Protein AF-A0A0L6VM23-F1 (afdb_monomer_lite)

Structure (mmCIF, N/CA/C/O backbone):
data_AF-A0A0L6VM23-F1
#
_entry.id   AF-A0A0L6VM23-F1
#
loop_
_atom_site.group_PDB
_atom_site.id
_atom_site.type_symbol
_atom_site.label_atom_id
_atom_site.label_alt_id
_atom_site.label_comp_id
_atom_site.label_asym_id
_atom_site.label_entity_id
_atom_site.label_seq_id
_atom_site.pdbx_PDB_ins_code
_atom_site.Cartn_x
_atom_site.Cartn_y
_atom_site.Cartn_z
_atom_site.occupancy
_atom_site.B_iso_or_equiv
_atom_site.auth_seq_id
_atom_site.auth_comp_id
_atom_site.auth_asym_id
_atom_site.auth_atom_id
_atom_site.pdbx_PDB_model_num
ATOM 1 N N . MET A 1 1 ? 22.216 10.510 -4.681 1.00 33.25 1 MET A N 1
ATOM 2 C CA . MET A 1 1 ? 22.057 9.118 -5.154 1.00 33.25 1 MET A CA 1
ATOM 3 C C . MET A 1 1 ? 22.177 9.110 -6.671 1.00 33.25 1 MET A C 1
ATOM 5 O O . MET A 1 1 ? 21.527 9.925 -7.314 1.00 33.25 1 MET A O 1
ATOM 9 N N . LEU A 1 2 ? 23.075 8.283 -7.214 1.00 32.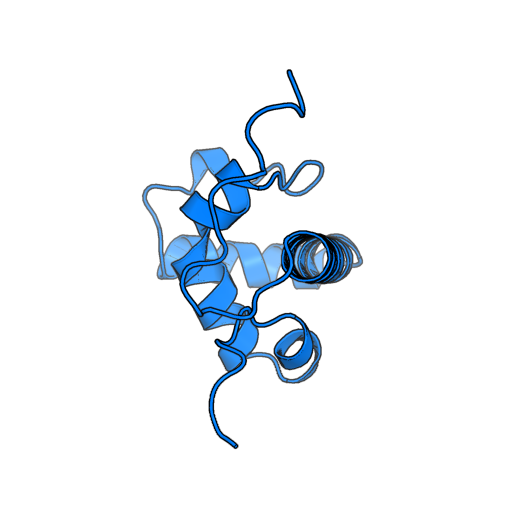41 2 LEU A N 1
ATOM 10 C CA . LEU A 1 2 ? 23.401 8.195 -8.642 1.00 32.41 2 LEU A CA 1
ATOM 11 C C . LEU A 1 2 ? 22.276 7.484 -9.412 1.00 32.41 2 LEU A C 1
ATOM 13 O O . LEU A 1 2 ? 21.956 6.335 -9.132 1.00 32.41 2 LEU A O 1
ATOM 17 N N . ILE A 1 3 ? 21.703 8.189 -10.388 1.00 37.56 3 ILE A N 1
ATOM 18 C CA . ILE A 1 3 ? 20.577 7.770 -11.249 1.00 37.56 3 ILE A CA 1
ATOM 19 C C . ILE A 1 3 ? 21.016 6.730 -12.309 1.00 37.56 3 ILE A C 1
ATOM 21 O O . ILE A 1 3 ? 20.189 6.140 -12.998 1.00 37.56 3 ILE A O 1
ATOM 25 N N . SER A 1 4 ? 22.318 6.459 -12.419 1.00 33.16 4 SER A N 1
ATOM 26 C CA . SER A 1 4 ? 22.943 5.718 -13.523 1.00 33.16 4 SER A CA 1
ATOM 27 C C . SER A 1 4 ? 22.644 4.214 -13.573 1.00 33.16 4 SER A C 1
ATOM 29 O O . SER A 1 4 ? 22.945 3.594 -14.585 1.00 33.16 4 SER A O 1
ATOM 31 N N . ASN A 1 5 ? 22.064 3.627 -12.520 1.00 39.94 5 ASN A N 1
ATOM 32 C CA . ASN A 1 5 ? 21.861 2.173 -12.418 1.00 39.94 5 ASN A CA 1
ATOM 33 C C . ASN A 1 5 ? 20.390 1.732 -12.506 1.00 39.94 5 ASN A C 1
ATOM 35 O O . ASN A 1 5 ? 20.101 0.553 -12.343 1.00 39.94 5 ASN A O 1
ATOM 39 N N . LEU A 1 6 ? 19.452 2.640 -12.803 1.00 45.47 6 LEU A N 1
ATOM 40 C CA . LEU A 1 6 ? 18.032 2.294 -13.003 1.00 45.47 6 LEU A CA 1
ATOM 41 C C . LEU A 1 6 ? 17.731 1.703 -14.394 1.00 45.47 6 LEU A C 1
ATOM 43 O O . LEU A 1 6 ? 16.574 1.504 -14.751 1.00 45.47 6 LEU A O 1
ATOM 47 N N . THR A 1 7 ? 18.768 1.416 -15.180 1.00 40.75 7 THR A N 1
ATOM 48 C CA . THR A 1 7 ? 18.696 0.689 -16.449 1.00 40.75 7 THR A CA 1
ATOM 49 C C . THR A 1 7 ? 19.140 -0.760 -16.255 1.00 40.75 7 THR A C 1
ATOM 51 O O . THR A 1 7 ? 20.046 -1.230 -16.941 1.00 40.75 7 THR A O 1
ATOM 54 N N . SER A 1 8 ? 18.545 -1.489 -15.312 1.00 43.12 8 SER A N 1
ATOM 55 C CA . SER A 1 8 ? 18.478 -2.941 -15.473 1.00 43.12 8 SER A CA 1
ATOM 56 C C . SER A 1 8 ? 17.373 -3.232 -16.484 1.00 43.12 8 SER A C 1
ATOM 58 O O . SER A 1 8 ? 16.293 -2.641 -16.424 1.00 43.12 8 SER A O 1
ATOM 60 N N . SER A 1 9 ? 17.699 -4.067 -17.469 1.00 46.78 9 SER A N 1
ATOM 61 C CA . SER A 1 9 ? 16.799 -4.504 -18.537 1.00 46.78 9 SER A CA 1
ATOM 62 C C . SER A 1 9 ? 15.399 -4.804 -17.980 1.00 46.78 9 SER A C 1
ATOM 64 O O . SER A 1 9 ? 15.315 -5.481 -16.959 1.00 46.78 9 SER A O 1
ATOM 66 N N . PRO A 1 10 ? 14.304 -4.319 -18.597 1.00 50.19 10 PRO A N 1
ATOM 67 C CA . PRO A 1 10 ? 12.963 -4.657 -18.140 1.00 50.19 10 PRO A CA 1
ATOM 68 C C . PRO A 1 10 ? 12.797 -6.176 -18.235 1.00 50.19 10 PR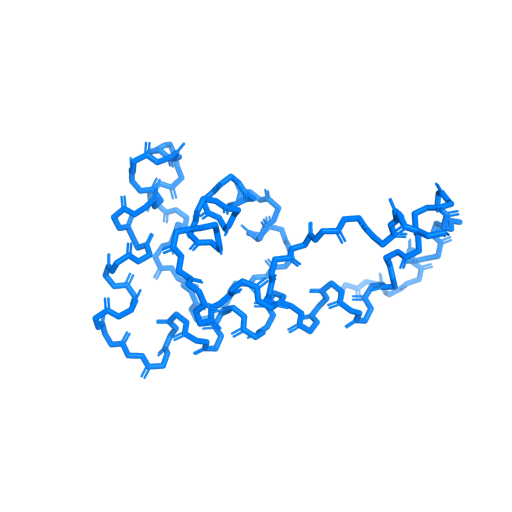O A C 1
ATOM 70 O O . PRO A 1 10 ? 12.946 -6.739 -19.320 1.00 50.19 10 PRO A O 1
ATOM 73 N N . ASP A 1 11 ? 12.491 -6.831 -17.116 1.00 48.38 11 ASP A N 1
ATOM 74 C CA . ASP A 1 11 ? 12.349 -8.290 -16.981 1.00 48.38 11 ASP A CA 1
ATOM 75 C C . ASP A 1 11 ? 11.111 -8.854 -17.714 1.00 48.38 11 ASP A C 1
ATOM 77 O O . ASP A 1 11 ? 10.428 -9.758 -17.243 1.00 48.38 11 ASP A O 1
ATOM 81 N N . GLY A 1 12 ? 10.714 -8.271 -18.849 1.00 46.88 12 GLY A N 1
ATOM 82 C CA . GLY A 1 12 ? 9.445 -8.570 -19.522 1.00 46.88 12 GLY A CA 1
ATOM 83 C C . GLY A 1 12 ? 8.201 -8.165 -18.714 1.00 46.88 12 GLY A C 1
ATOM 84 O O . GLY A 1 12 ? 7.088 -8.217 -19.235 1.00 46.88 12 GLY A O 1
ATOM 85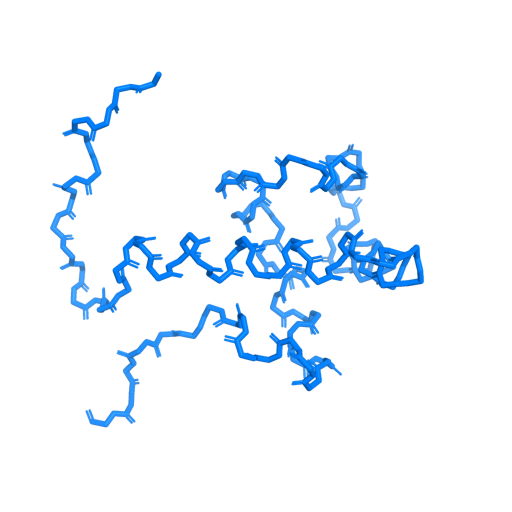 N N . LEU A 1 13 ? 8.388 -7.717 -17.471 1.00 52.50 13 LEU A N 1
ATOM 86 C CA . LEU A 1 13 ? 7.432 -7.013 -16.634 1.00 52.50 13 LEU A CA 1
ATOM 87 C C . LEU A 1 13 ? 7.415 -5.557 -17.092 1.00 52.50 13 LEU A C 1
ATOM 89 O O . LEU A 1 13 ? 8.301 -4.769 -16.775 1.00 52.50 13 LEU A O 1
ATOM 93 N N . SER A 1 14 ? 6.410 -5.199 -17.886 1.00 49.88 14 SER A N 1
ATOM 94 C CA . SER A 1 14 ? 6.154 -3.850 -18.409 1.00 49.88 14 SER A CA 1
ATOM 95 C C . SER A 1 14 ? 5.788 -2.828 -17.304 1.00 49.88 14 SER A C 1
ATOM 97 O O . SER A 1 14 ? 4.903 -1.985 -17.469 1.00 49.88 14 SER A O 1
ATOM 99 N N . LEU A 1 15 ? 6.438 -2.876 -16.144 1.00 58.78 15 LEU A N 1
ATOM 100 C CA . LEU A 1 15 ? 6.287 -1.893 -15.084 1.00 58.78 15 LEU A CA 1
ATOM 101 C C . LEU A 1 15 ? 7.338 -0.804 -15.295 1.00 58.78 15 LEU A C 1
ATOM 103 O O . LEU A 1 15 ? 8.473 -0.888 -14.838 1.00 58.78 15 LEU A O 1
ATOM 107 N N . ASN A 1 16 ? 6.964 0.241 -16.035 1.00 71.06 16 ASN A N 1
ATOM 108 C CA . ASN A 1 16 ? 7.816 1.419 -16.155 1.00 71.06 16 ASN A CA 1
ATOM 109 C C . ASN A 1 16 ? 8.000 2.033 -14.755 1.00 71.06 16 ASN A C 1
ATOM 111 O O . ASN A 1 16 ? 7.011 2.321 -14.080 1.00 71.06 16 ASN A O 1
ATOM 115 N N . LEU A 1 17 ? 9.243 2.281 -14.332 1.00 72.81 17 LEU A N 1
ATOM 116 C CA . LEU A 1 17 ? 9.574 2.925 -13.053 1.00 72.81 17 LEU A CA 1
ATOM 117 C C . LEU A 1 17 ? 8.757 4.205 -12.809 1.00 72.81 17 LEU A C 1
ATOM 119 O O . LEU A 1 17 ? 8.318 4.473 -11.695 1.00 72.81 17 LEU A O 1
ATOM 123 N N . LYS A 1 18 ? 8.490 4.979 -13.869 1.00 75.50 18 LYS A N 1
ATOM 124 C CA . LYS A 1 18 ? 7.635 6.172 -13.824 1.00 75.50 18 LYS A CA 1
ATOM 125 C C . LYS A 1 18 ? 6.212 5.851 -13.363 1.00 75.50 18 LYS A C 1
ATOM 127 O O . LYS A 1 18 ? 5.603 6.665 -12.676 1.00 75.50 18 LYS A O 1
ATOM 132 N N . THR A 1 19 ? 5.673 4.703 -13.758 1.00 76.00 19 THR A N 1
ATOM 133 C CA . THR A 1 19 ? 4.355 4.220 -13.334 1.00 76.00 19 THR A CA 1
ATOM 134 C C . THR A 1 19 ? 4.391 3.796 -11.873 1.00 76.00 19 THR A C 1
ATOM 136 O O . THR A 1 19 ? 3.564 4.277 -11.109 1.00 76.00 19 THR A O 1
ATOM 139 N N . ILE A 1 20 ? 5.384 3.001 -11.460 1.00 78.06 20 ILE A N 1
ATOM 140 C CA . ILE A 1 20 ? 5.555 2.581 -10.057 1.00 78.06 20 ILE A CA 1
ATOM 141 C C . ILE A 1 20 ? 5.635 3.808 -9.137 1.00 78.06 20 ILE A C 1
ATOM 143 O O . ILE A 1 20 ? 4.874 3.929 -8.180 1.00 78.06 20 ILE A O 1
ATOM 147 N N . LEU A 1 21 ? 6.483 4.779 -9.489 1.00 79.69 21 LEU A N 1
ATOM 148 C CA . LEU A 1 21 ? 6.628 6.034 -8.750 1.00 79.69 21 LEU A CA 1
ATOM 149 C C . LEU A 1 21 ? 5.318 6.821 -8.656 1.00 79.69 21 LEU A C 1
ATOM 151 O O . LEU A 1 21 ? 4.998 7.352 -7.596 1.00 79.69 21 LEU A O 1
ATOM 155 N N . LYS A 1 22 ? 4.545 6.893 -9.747 1.00 83.06 22 LYS A N 1
ATOM 156 C CA . LYS A 1 22 ? 3.232 7.555 -9.744 1.00 83.06 22 LYS A CA 1
ATOM 157 C C . LYS A 1 22 ? 2.235 6.858 -8.823 1.00 83.06 22 LYS A C 1
ATOM 159 O O . LYS A 1 22 ? 1.499 7.556 -8.134 1.00 83.06 22 LYS A O 1
ATOM 164 N N . GLN A 1 23 ? 2.215 5.526 -8.806 1.00 83.88 23 GLN A N 1
ATOM 165 C CA . GLN A 1 23 ? 1.307 4.760 -7.954 1.00 83.88 23 GLN A CA 1
ATOM 166 C C . GLN A 1 23 ? 1.658 4.916 -6.473 1.00 83.88 23 GLN A C 1
ATOM 168 O O . GLN A 1 23 ? 0.788 5.277 -5.683 1.00 83.88 23 GLN A O 1
ATOM 173 N N . ILE A 1 24 ? 2.940 4.783 -6.116 1.00 83.25 24 ILE A N 1
ATOM 174 C CA . ILE A 1 24 ? 3.430 5.013 -4.746 1.00 83.25 24 ILE A CA 1
ATOM 175 C C . ILE A 1 24 ? 3.115 6.447 -4.301 1.00 83.25 24 ILE A C 1
ATOM 177 O O . ILE A 1 24 ? 2.575 6.670 -3.218 1.00 83.25 24 ILE A O 1
ATOM 181 N N . HIS A 1 25 ? 3.394 7.434 -5.156 1.00 83.88 25 HIS A N 1
ATOM 182 C CA . HIS A 1 25 ? 3.100 8.832 -4.858 1.00 83.88 25 HIS A CA 1
ATOM 183 C C . HIS A 1 25 ? 1.596 9.096 -4.702 1.00 83.88 25 HIS A C 1
ATOM 185 O O . HIS A 1 25 ? 1.192 9.849 -3.814 1.00 83.88 25 HIS A O 1
ATOM 191 N N . GLY A 1 26 ? 0.767 8.484 -5.548 1.00 86.88 26 GLY A N 1
ATOM 192 C CA . GLY A 1 26 ? -0.688 8.592 -5.496 1.00 86.88 26 GLY A CA 1
ATOM 193 C C . GLY A 1 26 ? -1.269 7.991 -4.219 1.00 86.88 26 GLY A C 1
ATOM 194 O O . GLY A 1 26 ? -2.043 8.661 -3.536 1.00 86.88 26 GLY A O 1
ATOM 195 N N . LEU A 1 27 ? -0.825 6.785 -3.849 1.00 85.12 27 LEU A N 1
ATOM 196 C CA . LEU A 1 27 ? -1.223 6.123 -2.607 1.00 85.12 27 LEU A CA 1
ATOM 197 C C . LEU A 1 27 ? -0.801 6.941 -1.384 1.00 85.12 27 LEU A C 1
ATOM 199 O O . LEU A 1 27 ? -1.638 7.246 -0.537 1.00 85.12 27 LEU A O 1
ATOM 203 N N . ARG A 1 28 ? 0.459 7.395 -1.336 1.00 85.44 28 ARG A N 1
ATOM 204 C CA . ARG A 1 28 ? 0.949 8.300 -0.285 1.00 85.44 28 ARG A CA 1
ATOM 205 C C . ARG A 1 28 ? 0.079 9.545 -0.183 1.00 85.44 28 ARG A C 1
ATOM 207 O O . ARG A 1 28 ? -0.333 9.921 0.907 1.00 85.44 28 ARG A O 1
ATOM 214 N N . THR A 1 29 ? -0.188 10.198 -1.312 1.00 86.94 29 THR A N 1
ATOM 215 C CA . THR A 1 29 ? -0.989 11.425 -1.334 1.00 86.94 29 THR A CA 1
ATOM 216 C C . THR A 1 29 ? -2.376 11.162 -0.773 1.00 86.94 29 THR A C 1
ATOM 218 O O . THR A 1 29 ? -2.829 11.929 0.063 1.00 86.94 29 THR A O 1
ATOM 221 N N . TYR A 1 30 ? -3.018 10.062 -1.169 1.00 87.88 30 TYR A N 1
ATOM 222 C CA . TYR A 1 30 ? -4.328 9.674 -0.657 1.00 87.88 30 TYR A CA 1
ATOM 223 C C . TYR A 1 30 ? -4.320 9.430 0.859 1.00 87.88 30 TYR A C 1
ATOM 225 O O . TYR A 1 30 ? -5.155 9.998 1.564 1.00 87.88 30 TYR A O 1
ATOM 233 N N . VAL A 1 31 ? -3.376 8.620 1.353 1.00 86.12 31 VAL A N 1
ATOM 234 C CA . VAL A 1 31 ? -3.253 8.262 2.777 1.00 86.12 31 VAL A CA 1
ATOM 235 C C . VAL A 1 31 ? -2.971 9.504 3.624 1.00 86.12 31 VAL A C 1
ATOM 237 O O . VAL A 1 31 ? -3.594 9.698 4.663 1.00 86.12 31 VAL A O 1
ATOM 240 N N . CYS A 1 32 ? -2.087 10.388 3.157 1.00 84.38 32 CYS A N 1
ATOM 241 C CA . CYS A 1 32 ? -1.714 11.613 3.867 1.00 84.38 32 CYS A CA 1
ATOM 242 C C . CYS A 1 32 ? -2.729 12.757 3.719 1.00 84.38 32 CYS A C 1
ATOM 244 O O . CYS A 1 32 ? -2.615 13.755 4.426 1.00 84.38 32 CYS A O 1
ATOM 246 N N . PHE A 1 33 ? -3.700 12.654 2.807 1.00 85.88 33 PHE A N 1
ATOM 247 C CA . PHE A 1 33 ? -4.662 13.731 2.552 1.00 85.88 33 PHE A CA 1
ATOM 248 C C . PHE A 1 33 ? -5.632 13.955 3.720 1.00 85.88 33 PHE A C 1
ATOM 250 O O . PHE A 1 33 ? -6.177 15.047 3.864 1.00 85.88 33 PHE A O 1
ATOM 257 N N . SER A 1 34 ? -5.879 12.931 4.542 1.00 87.12 34 SER A N 1
ATOM 258 C CA . SER A 1 34 ? -6.815 13.000 5.665 1.00 8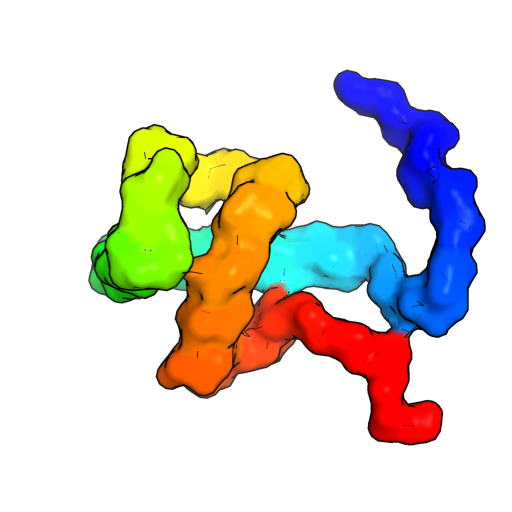7.12 34 SER A CA 1
ATOM 259 C C . SER A 1 34 ? -6.256 12.253 6.883 1.00 87.12 34 SER A C 1
ATOM 261 O O . SER A 1 34 ? -5.723 11.152 6.721 1.00 87.12 34 SER A O 1
ATOM 263 N N . PRO A 1 35 ? -6.416 12.794 8.109 1.00 86.69 35 PRO A N 1
ATOM 264 C CA . PRO A 1 35 ? -6.038 12.087 9.332 1.00 86.69 35 PRO A CA 1
ATOM 265 C C . PRO A 1 35 ? -6.710 10.714 9.448 1.00 86.69 35 PRO A C 1
ATOM 267 O O . PRO A 1 35 ? -6.054 9.739 9.792 1.00 86.69 35 PRO A O 1
ATOM 270 N N . GLN A 1 36 ? -7.986 10.621 9.060 1.00 90.88 36 GLN A N 1
ATOM 271 C CA . GLN A 1 36 ? -8.751 9.372 9.095 1.00 90.88 36 GLN A CA 1
ATOM 272 C C . GLN A 1 36 ? -8.151 8.307 8.168 1.00 90.88 36 GLN A C 1
ATOM 274 O O . GLN A 1 36 ? -7.986 7.161 8.572 1.00 90.88 36 GLN A O 1
ATOM 279 N N . ARG A 1 37 ? -7.783 8.679 6.934 1.00 88.31 37 ARG A N 1
ATOM 280 C CA . ARG A 1 37 ? -7.141 7.758 5.978 1.00 88.31 37 ARG A CA 1
ATOM 281 C C . ARG A 1 37 ? -5.765 7.314 6.458 1.00 88.31 37 ARG A C 1
ATOM 283 O O . ARG A 1 37 ? -5.398 6.156 6.275 1.00 88.31 37 ARG A O 1
ATOM 290 N N . SER A 1 38 ? -5.025 8.216 7.102 1.00 87.38 38 SER A N 1
ATOM 291 C CA . SER A 1 38 ? -3.747 7.879 7.7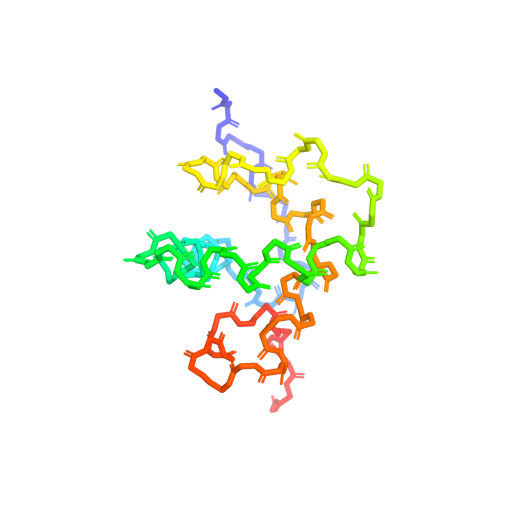23 1.00 87.38 38 SER A CA 1
ATOM 292 C C . SER A 1 38 ? -3.926 6.862 8.849 1.00 87.38 38 SER A C 1
ATOM 294 O O . SER A 1 38 ? -3.219 5.863 8.866 1.00 87.38 38 SER A O 1
ATOM 296 N N . GLU A 1 39 ? -4.887 7.060 9.750 1.00 89.25 39 GLU A N 1
ATOM 297 C CA . GLU A 1 39 ? -5.183 6.119 10.840 1.00 89.25 39 GLU A CA 1
ATOM 298 C C . GLU A 1 39 ? -5.648 4.750 10.332 1.00 89.25 39 GLU A C 1
ATOM 300 O O . GLU A 1 39 ? -5.182 3.725 10.824 1.00 89.25 39 GLU A O 1
ATOM 305 N N . GLN A 1 40 ? -6.498 4.718 9.302 1.00 89.44 40 GLN A N 1
ATOM 306 C CA . GLN A 1 40 ? -6.918 3.469 8.658 1.00 89.44 40 GLN A CA 1
ATOM 307 C C . GLN A 1 40 ? -5.730 2.703 8.074 1.00 89.44 40 GLN A C 1
ATOM 309 O O . GLN A 1 40 ? -5.609 1.496 8.272 1.00 89.44 40 GLN A O 1
ATOM 314 N N . PHE A 1 41 ? -4.834 3.402 7.377 1.00 87.81 41 PHE A N 1
ATOM 315 C CA . PHE A 1 41 ? -3.646 2.772 6.818 1.00 87.81 41 PHE A CA 1
ATOM 316 C C . PHE A 1 41 ? -2.710 2.255 7.918 1.00 87.81 41 PHE A C 1
ATOM 318 O O . PHE A 1 41 ? -2.194 1.149 7.801 1.00 87.81 41 PHE A O 1
ATOM 325 N N . LYS A 1 42 ? -2.539 3.003 9.017 1.00 87.38 42 LYS A N 1
ATOM 326 C CA . LYS A 1 42 ? -1.761 2.551 10.184 1.00 87.38 42 LYS A CA 1
ATOM 327 C C . LYS A 1 42 ? -2.308 1.250 10.762 1.00 87.38 42 LYS A C 1
ATOM 329 O O . LYS A 1 42 ? -1.541 0.316 10.939 1.00 87.38 42 LYS A O 1
ATOM 334 N N . ALA A 1 43 ? -3.625 1.155 10.952 1.00 89.25 43 ALA A N 1
ATOM 335 C CA . ALA A 1 43 ? -4.256 -0.069 11.442 1.00 89.25 43 ALA A CA 1
ATOM 336 C C . ALA A 1 43 ? -3.992 -1.273 10.519 1.00 89.25 43 ALA A C 1
ATOM 338 O O . ALA A 1 43 ? -3.761 -2.382 10.998 1.00 89.25 43 ALA A O 1
ATOM 339 N N . VAL A 1 44 ? -3.970 -1.052 9.199 1.00 88.50 44 VAL A N 1
ATOM 340 C CA . VAL A 1 44 ? -3.594 -2.090 8.229 1.00 88.50 44 VAL A CA 1
ATOM 341 C C . VAL A 1 44 ? -2.123 -2.478 8.352 1.00 88.50 44 VAL A C 1
ATOM 343 O O . VAL A 1 44 ? -1.821 -3.666 8.302 1.00 88.50 44 VAL A O 1
ATOM 346 N N . VAL A 1 45 ? -1.210 -1.521 8.543 1.00 86.62 45 VAL A N 1
ATOM 347 C CA . VAL A 1 45 ? 0.215 -1.829 8.747 1.00 86.62 45 VAL A CA 1
ATOM 348 C C . VAL A 1 45 ? 0.430 -2.621 10.034 1.00 86.62 45 VAL A C 1
ATOM 350 O O . VAL A 1 45 ? 1.147 -3.616 10.018 1.00 86.62 45 VAL A O 1
ATOM 353 N N . ASP A 1 46 ? -0.234 -2.241 11.122 1.00 88.00 46 ASP A N 1
ATOM 354 C CA . ASP A 1 46 ? -0.125 -2.935 12.408 1.00 88.00 46 ASP A CA 1
ATOM 355 C C . ASP A 1 46 ? -0.660 -4.370 12.329 1.00 88.00 46 ASP A C 1
ATOM 357 O O . ASP A 1 46 ? -0.127 -5.275 12.971 1.00 88.00 46 ASP A O 1
ATOM 361 N N . PHE A 1 47 ? -1.690 -4.595 11.510 1.00 88.06 47 PHE A N 1
ATOM 362 C CA . PHE A 1 47 ? -2.260 -5.916 11.265 1.00 88.06 47 PHE A CA 1
ATOM 363 C C . PHE A 1 47 ? -1.401 -6.769 10.320 1.00 88.06 47 PHE A C 1
ATOM 365 O O . PHE A 1 47 ? -1.086 -7.918 10.630 1.00 88.06 47 PHE A O 1
ATOM 372 N N . ALA A 1 48 ? -1.032 -6.224 9.160 1.00 85.12 48 ALA A N 1
ATOM 373 C CA . ALA A 1 48 ? -0.368 -6.971 8.096 1.00 85.12 48 ALA A CA 1
ATOM 374 C C . ALA A 1 48 ? 1.142 -7.116 8.332 1.00 85.12 48 ALA A C 1
ATOM 376 O O . ALA A 1 48 ? 1.730 -8.127 7.950 1.00 85.12 48 ALA A O 1
ATOM 377 N N . GLN A 1 49 ? 1.783 -6.108 8.933 1.00 84.44 49 GLN A N 1
ATOM 378 C CA . GLN A 1 49 ? 3.236 -6.017 9.096 1.00 84.44 49 GLN A CA 1
ATOM 379 C C . GLN A 1 49 ? 3.630 -5.371 10.444 1.00 84.44 49 GLN A C 1
ATOM 381 O O . GLN A 1 49 ? 4.325 -4.350 10.462 1.00 84.44 49 GLN A O 1
ATOM 386 N N . PRO A 1 50 ? 3.281 -5.985 11.594 1.00 81.88 50 PRO A N 1
ATOM 387 C CA . PRO A 1 50 ? 3.502 -5.410 12.931 1.00 81.88 50 PRO A CA 1
ATOM 388 C C . PRO A 1 50 ? 4.974 -5.089 13.240 1.00 81.88 50 PRO A C 1
ATOM 390 O O . PRO A 1 50 ? 5.271 -4.179 14.010 1.00 81.88 50 PRO A O 1
ATOM 393 N N . ASN A 1 51 ? 5.918 -5.790 12.607 1.00 81.00 51 ASN A N 1
ATOM 394 C CA . ASN A 1 51 ? 7.356 -5.549 12.779 1.00 81.00 51 ASN A CA 1
ATOM 395 C C . ASN A 1 51 ? 7.835 -4.226 12.149 1.00 81.00 51 ASN A C 1
ATOM 397 O O . ASN A 1 51 ? 8.951 -3.793 12.422 1.00 81.00 51 ASN A O 1
ATOM 401 N N . LEU A 1 52 ? 7.016 -3.588 11.304 1.00 76.31 52 LEU A N 1
ATOM 402 C CA . LEU A 1 52 ? 7.319 -2.317 10.635 1.00 76.31 52 LEU A CA 1
ATOM 403 C C . LEU A 1 52 ? 6.660 -1.109 11.316 1.00 76.31 52 LEU A C 1
ATOM 405 O O . LEU A 1 52 ? 6.757 0.008 10.805 1.00 76.31 52 LEU A O 1
ATOM 409 N N . HIS A 1 53 ? 6.033 -1.315 12.479 1.00 67.00 53 HIS A N 1
ATOM 410 C CA . HIS A 1 53 ? 5.336 -0.292 13.260 1.00 67.00 53 HIS A CA 1
ATOM 411 C C . HIS A 1 53 ? 6.183 0.980 13.460 1.00 67.00 53 HIS A C 1
ATOM 413 O O . HIS A 1 53 ? 5.686 2.089 13.322 1.00 67.00 53 HIS A O 1
ATOM 419 N N . GLU A 1 54 ? 7.490 0.854 13.699 1.00 62.53 54 GLU A N 1
ATOM 420 C CA . GLU A 1 54 ? 8.372 2.008 13.941 1.00 62.53 54 GLU A CA 1
ATOM 421 C C . GLU A 1 54 ? 8.745 2.789 12.659 1.00 62.53 54 GLU A C 1
ATOM 423 O O . GLU A 1 54 ? 8.942 4.003 12.697 1.00 62.53 54 GLU A O 1
ATOM 428 N N . ILE A 1 55 ? 8.782 2.112 11.504 1.00 61.50 55 ILE A N 1
ATOM 429 C CA . ILE A 1 55 ? 9.134 2.687 10.187 1.00 61.50 55 ILE A CA 1
ATOM 430 C C . ILE A 1 55 ? 7.908 3.352 9.533 1.00 61.50 55 ILE A C 1
ATOM 432 O O . ILE A 1 55 ? 8.029 4.347 8.814 1.00 61.50 55 ILE A O 1
ATOM 436 N N . SER A 1 56 ? 6.723 2.816 9.830 1.00 59.22 56 SER A N 1
ATOM 437 C CA . SER A 1 56 ? 5.428 3.133 9.227 1.00 59.22 56 SER A CA 1
ATOM 438 C C . SER A 1 56 ? 5.003 4.599 9.373 1.00 59.22 56 SER A C 1
ATOM 440 O O . SER A 1 56 ? 4.439 5.178 8.454 1.00 59.22 56 SER A O 1
ATOM 442 N N . TYR A 1 57 ? 5.302 5.283 10.479 1.00 61.78 57 TYR A N 1
ATOM 443 C CA . TYR A 1 57 ? 4.566 6.515 10.799 1.00 61.78 57 TYR A CA 1
ATOM 444 C C . TYR A 1 57 ? 5.022 7.805 10.116 1.00 61.78 57 TYR A C 1
ATOM 446 O O . TYR A 1 57 ? 4.313 8.811 10.196 1.00 61.78 57 TYR A O 1
ATOM 454 N N . ASN A 1 58 ? 6.138 7.785 9.387 1.00 64.12 58 ASN A N 1
ATOM 455 C CA . ASN A 1 58 ? 6.628 8.945 8.641 1.00 64.12 58 ASN A CA 1
ATOM 456 C C . ASN A 1 58 ? 6.218 8.899 7.159 1.00 64.12 58 ASN A C 1
ATOM 458 O O . ASN A 1 58 ? 7.034 9.108 6.261 1.00 64.12 58 ASN A O 1
ATOM 462 N N . PHE A 1 59 ? 4.918 8.714 6.894 1.00 64.12 59 PHE A N 1
ATOM 463 C CA . PHE A 1 59 ? 4.327 8.717 5.542 1.00 64.12 59 PHE A CA 1
ATOM 464 C C . PHE A 1 59 ? 4.556 10.018 4.755 1.00 64.12 59 PHE A C 1
ATOM 466 O O . PHE A 1 59 ? 4.423 10.061 3.526 1.00 64.12 59 PHE A O 1
ATOM 473 N N . THR A 1 60 ? 4.974 11.089 5.434 1.00 60.31 60 THR A N 1
ATOM 474 C CA . THR A 1 60 ? 5.466 12.315 4.800 1.00 60.31 60 THR A CA 1
ATOM 475 C C . THR A 1 60 ? 6.619 12.039 3.833 1.00 60.31 60 THR A C 1
ATOM 477 O O . THR A 1 60 ? 6.795 12.812 2.902 1.00 60.31 60 THR A O 1
ATOM 480 N N . PHE A 1 61 ? 7.350 10.930 3.952 1.00 58.28 61 PHE A N 1
ATOM 481 C CA . PHE A 1 61 ? 8.447 10.592 3.043 1.00 58.28 61 PHE A CA 1
ATOM 482 C C . PHE A 1 61 ? 8.429 9.125 2.606 1.00 58.28 61 PHE A C 1
ATOM 484 O O . PHE A 1 61 ? 9.496 8.525 2.543 1.00 58.28 61 PHE A O 1
ATOM 491 N N . LEU A 1 62 ? 7.246 8.568 2.283 1.00 66.31 62 LEU A N 1
ATOM 492 C CA . LEU A 1 62 ? 7.138 7.220 1.703 1.00 66.31 62 LEU A CA 1
ATOM 493 C C . LEU A 1 62 ? 7.985 7.125 0.421 1.00 66.31 62 LEU A C 1
ATOM 495 O O . LEU A 1 62 ? 7.544 7.492 -0.671 1.00 66.31 62 LEU A O 1
ATOM 499 N N . ASN A 1 63 ? 9.226 6.686 0.594 1.00 69.62 63 ASN A N 1
ATOM 500 C CA . ASN A 1 63 ? 10.203 6.479 -0.462 1.00 69.62 63 ASN A CA 1
ATOM 501 C C . ASN A 1 63 ? 10.018 5.080 -1.054 1.00 69.62 63 ASN A C 1
ATOM 503 O O . ASN A 1 63 ? 9.291 4.256 -0.502 1.00 69.62 63 ASN A O 1
ATOM 507 N N . ILE A 1 64 ? 10.690 4.802 -2.173 1.00 70.12 64 ILE A N 1
ATOM 508 C CA . ILE A 1 64 ? 10.607 3.494 -2.842 1.00 70.12 64 ILE A CA 1
ATOM 509 C C . ILE A 1 64 ? 10.965 2.363 -1.869 1.00 70.12 64 ILE A C 1
ATOM 511 O O . ILE A 1 64 ? 10.218 1.398 -1.791 1.00 70.12 64 ILE A O 1
ATOM 515 N N . ASP A 1 65 ? 12.032 2.518 -1.082 1.00 74.25 65 ASP A N 1
ATOM 516 C CA . ASP A 1 65 ? 12.458 1.505 -0.107 1.00 74.25 65 ASP A CA 1
ATOM 517 C C . ASP A 1 65 ? 11.369 1.231 0.941 1.00 74.25 65 ASP A C 1
ATOM 519 O O . ASP A 1 65 ? 11.005 0.086 1.177 1.00 74.25 65 ASP A O 1
ATOM 523 N N . GLN A 1 66 ? 10.739 2.282 1.477 1.00 74.69 66 GLN A N 1
ATOM 524 C CA . GLN A 1 66 ? 9.626 2.126 2.419 1.00 74.69 66 GLN A CA 1
ATOM 525 C C . GLN A 1 66 ? 8.389 1.498 1.769 1.00 74.69 66 GLN A C 1
ATOM 527 O O . GLN A 1 66 ? 7.668 0.754 2.422 1.00 74.69 66 GLN A O 1
ATOM 532 N N . ALA A 1 67 ? 8.119 1.794 0.496 1.00 75.06 67 ALA A N 1
ATOM 533 C CA . ALA A 1 67 ? 7.022 1.169 -0.237 1.00 75.06 67 ALA A CA 1
ATOM 534 C C . ALA A 1 67 ? 7.289 -0.320 -0.515 1.00 75.06 67 ALA A C 1
ATOM 536 O O . ALA A 1 67 ? 6.347 -1.109 -0.513 1.00 75.06 67 ALA A O 1
ATOM 537 N N . ILE A 1 68 ? 8.554 -0.702 -0.724 1.00 77.94 68 ILE A N 1
ATOM 538 C CA . ILE A 1 68 ? 8.980 -2.102 -0.830 1.00 77.94 68 ILE A CA 1
ATOM 539 C C . ILE A 1 68 ? 8.783 -2.801 0.517 1.00 77.94 68 ILE A C 1
ATOM 541 O O . ILE A 1 68 ? 8.155 -3.858 0.562 1.00 77.94 68 ILE A O 1
ATOM 545 N N . ASP A 1 69 ? 9.239 -2.188 1.611 1.00 80.81 69 ASP A N 1
ATOM 546 C CA . ASP A 1 69 ? 9.070 -2.742 2.957 1.00 80.81 69 ASP A CA 1
ATOM 547 C C . ASP A 1 69 ? 7.584 -2.905 3.306 1.00 80.81 69 ASP A C 1
ATOM 549 O O . ASP A 1 69 ? 7.174 -3.944 3.817 1.00 80.81 69 ASP A O 1
ATOM 553 N N . LEU A 1 70 ? 6.750 -1.919 2.961 1.00 79.12 70 LEU A N 1
ATOM 554 C CA . LEU A 1 70 ? 5.308 -1.891 3.238 1.00 79.12 70 LEU A CA 1
ATOM 555 C C . LEU A 1 70 ? 4.448 -2.557 2.154 1.00 79.12 70 LEU A C 1
ATOM 557 O O . LEU A 1 70 ? 3.231 -2.351 2.128 1.00 79.12 70 LEU A O 1
ATOM 561 N N . HIS A 1 71 ? 5.043 -3.333 1.245 1.00 83.25 71 HIS A N 1
ATOM 562 C CA . HIS A 1 71 ? 4.347 -3.910 0.092 1.00 83.25 71 HIS A CA 1
ATOM 563 C C . HIS A 1 71 ? 3.064 -4.664 0.487 1.00 83.25 71 HIS A C 1
ATOM 565 O O . HIS A 1 71 ? 2.010 -4.425 -0.099 1.00 83.25 71 HIS A O 1
ATOM 571 N N . GLN A 1 72 ? 3.116 -5.512 1.522 1.00 82.31 72 GLN A N 1
ATOM 572 C CA . GLN A 1 72 ? 1.954 -6.308 1.945 1.00 82.31 72 GLN A CA 1
ATOM 573 C C . GLN A 1 72 ? 0.821 -5.427 2.482 1.00 82.31 72 GLN A C 1
ATOM 575 O O . GLN A 1 72 ? -0.346 -5.662 2.173 1.00 82.31 72 GLN A O 1
ATOM 580 N N . SER A 1 73 ? 1.165 -4.385 3.241 1.00 86.19 73 SER A N 1
ATOM 581 C CA . SER A 1 73 ? 0.195 -3.416 3.760 1.00 86.19 73 SER A CA 1
ATOM 582 C C . SER A 1 73 ? -0.421 -2.584 2.635 1.00 86.19 73 SER A C 1
ATOM 584 O O . SER A 1 73 ? -1.632 -2.377 2.613 1.00 86.19 73 SER A O 1
ATOM 586 N N . CYS A 1 74 ? 0.393 -2.144 1.668 1.00 83.69 74 CYS A N 1
ATOM 587 C CA . CYS A 1 74 ? -0.075 -1.413 0.491 1.00 83.69 74 CYS A CA 1
ATOM 588 C C . CYS A 1 74 ? -1.055 -2.253 -0.333 1.00 83.69 74 CYS A C 1
ATOM 590 O O . CYS A 1 74 ? -2.117 -1.757 -0.708 1.00 83.69 74 CYS A O 1
ATOM 592 N N . ASP A 1 75 ? -0.729 -3.521 -0.575 1.00 86.00 75 ASP A N 1
ATOM 593 C CA . ASP A 1 75 ? -1.582 -4.436 -1.326 1.00 86.00 75 ASP A CA 1
ATOM 594 C C . ASP A 1 75 ? -2.888 -4.733 -0.599 1.00 86.00 75 ASP A C 1
ATOM 596 O O . ASP A 1 75 ? -3.958 -4.646 -1.204 1.00 86.00 75 ASP A O 1
ATOM 600 N N . HIS A 1 76 ? -2.823 -5.045 0.698 1.00 86.69 76 HIS A N 1
ATOM 601 C CA . HIS A 1 76 ? -4.011 -5.278 1.514 1.00 86.69 76 HIS A CA 1
ATOM 602 C C . HIS A 1 76 ? -4.928 -4.052 1.493 1.00 86.69 76 HIS A C 1
ATOM 604 O O . HIS A 1 76 ? -6.088 -4.148 1.095 1.00 86.69 76 HIS A O 1
ATOM 610 N N . PHE A 1 77 ? -4.370 -2.873 1.774 1.00 86.88 77 PHE A N 1
ATOM 611 C CA . PHE A 1 77 ? -5.114 -1.622 1.762 1.00 86.88 77 PHE A CA 1
ATOM 612 C C . PHE A 1 77 ? -5.736 -1.321 0.392 1.00 86.88 77 PHE A C 1
ATOM 614 O O . PHE A 1 77 ? -6.895 -0.914 0.323 1.00 86.88 77 PHE A O 1
ATOM 621 N N . CYS A 1 78 ? -5.006 -1.552 -0.706 1.00 86.38 78 CYS A N 1
ATOM 622 C CA . CYS A 1 78 ? -5.521 -1.344 -2.062 1.00 86.38 78 CYS A CA 1
ATOM 623 C C . CYS A 1 78 ? -6.626 -2.333 -2.452 1.00 86.38 78 CYS A C 1
ATOM 625 O O . CYS A 1 78 ? -7.491 -1.982 -3.253 1.00 86.38 78 CYS A O 1
ATOM 627 N N . ASN A 1 79 ? -6.608 -3.556 -1.916 1.00 86.44 79 ASN A N 1
ATOM 628 C CA . ASN A 1 79 ? -7.646 -4.557 -2.166 1.00 86.44 79 ASN A CA 1
ATOM 629 C C . ASN A 1 79 ? -8.929 -4.278 -1.373 1.00 86.44 79 ASN A C 1
ATOM 631 O O . ASN A 1 79 ? -10.017 -4.559 -1.869 1.00 86.44 79 ASN A O 1
ATOM 635 N N . GLU A 1 80 ? -8.812 -3.716 -0.170 1.00 85.75 80 GLU A N 1
ATOM 636 C CA . GLU A 1 80 ? -9.962 -3.421 0.693 1.00 85.75 80 GLU A CA 1
ATOM 637 C C . GLU A 1 80 ? -10.617 -2.065 0.396 1.00 85.75 80 GLU A C 1
ATOM 639 O O . GLU A 1 80 ? -11.787 -1.854 0.713 1.00 85.75 80 GLU A O 1
ATOM 644 N N . ASN A 1 81 ? -9.897 -1.143 -0.253 1.00 84.75 81 ASN A N 1
ATOM 645 C CA . ASN A 1 81 ? -10.375 0.212 -0.514 1.00 84.75 81 ASN A CA 1
ATOM 646 C C . ASN A 1 81 ? -10.497 0.489 -2.021 1.00 84.75 81 ASN A C 1
ATOM 648 O O . ASN A 1 81 ? -9.517 0.782 -2.711 1.00 84.75 81 ASN A O 1
ATOM 652 N N . ALA A 1 82 ? -11.732 0.497 -2.529 1.00 85.81 82 ALA A N 1
ATOM 653 C CA . ALA A 1 82 ? -12.014 0.724 -3.950 1.00 85.81 82 ALA A CA 1
ATOM 654 C C . ALA A 1 82 ? -11.449 2.057 -4.493 1.00 85.81 82 ALA A C 1
ATOM 656 O O . ALA A 1 82 ? -11.032 2.124 -5.649 1.00 85.81 82 ALA A O 1
ATOM 657 N N . GLU A 1 83 ? -11.376 3.112 -3.668 1.00 86.06 83 GLU A N 1
ATOM 658 C CA . GLU A 1 83 ? -10.852 4.431 -4.072 1.00 86.06 83 GLU A CA 1
ATOM 659 C C . GLU A 1 83 ? -9.357 4.409 -4.441 1.00 86.06 83 GLU A C 1
ATOM 661 O O . GLU A 1 83 ? -8.903 5.197 -5.282 1.00 86.06 83 GLU A O 1
ATOM 666 N N . VAL A 1 84 ? -8.593 3.5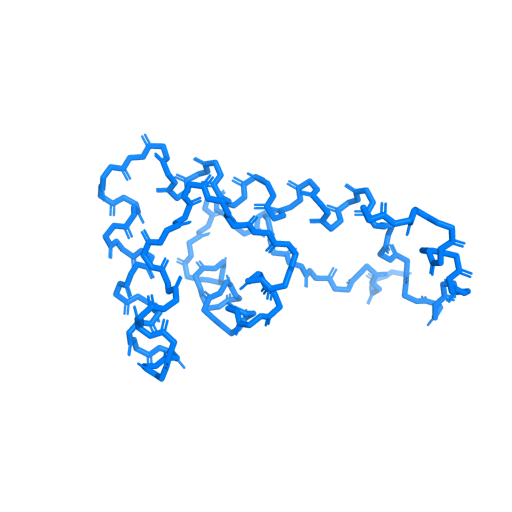05 -3.820 1.00 84.31 84 VAL A N 1
ATOM 667 C CA . VAL A 1 84 ? -7.139 3.376 -3.992 1.00 84.31 84 VAL A CA 1
ATOM 668 C C . VAL A 1 84 ? -6.732 2.153 -4.795 1.00 84.31 84 VAL A C 1
ATOM 670 O O . VAL A 1 84 ? -5.557 2.024 -5.115 1.00 84.31 84 VAL A O 1
ATOM 673 N N . PHE A 1 85 ? -7.680 1.316 -5.218 1.00 83.56 85 PHE A N 1
ATOM 674 C CA . PHE A 1 85 ? -7.407 0.169 -6.085 1.00 83.56 85 PHE A CA 1
ATOM 675 C C . PHE A 1 85 ? -6.618 0.557 -7.347 1.00 83.56 85 PHE A C 1
ATOM 677 O O . PHE A 1 85 ? -5.732 -0.166 -7.790 1.00 83.56 85 PHE A O 1
ATOM 684 N N . LYS A 1 86 ? -6.867 1.757 -7.891 1.00 82.44 86 LYS A N 1
ATOM 685 C CA . LYS A 1 86 ? -6.120 2.316 -9.033 1.00 82.44 86 LYS A CA 1
ATOM 686 C C . LYS A 1 86 ? -4.624 2.522 -8.774 1.00 82.44 86 LYS A C 1
ATOM 688 O O . LYS A 1 86 ? -3.880 2.664 -9.739 1.00 82.44 86 LYS A O 1
ATOM 693 N N . PHE A 1 87 ? -4.212 2.587 -7.506 1.00 81.06 87 PHE A N 1
ATOM 694 C CA . PHE A 1 87 ? -2.822 2.711 -7.071 1.00 81.06 87 PHE A CA 1
ATOM 695 C C . PHE A 1 87 ? -2.152 1.365 -6.801 1.00 81.06 87 PHE A C 1
ATOM 697 O O . PHE A 1 87 ? -0.957 1.334 -6.515 1.00 81.06 87 PHE A O 1
ATOM 704 N N . LYS A 1 88 ? -2.891 0.257 -6.917 1.00 81.50 88 LYS A N 1
ATOM 705 C CA . LYS A 1 88 ? -2.332 -1.079 -6.761 1.00 81.50 88 LYS A CA 1
ATOM 706 C C . LYS A 1 88 ? -1.227 -1.310 -7.789 1.00 81.50 88 LYS A C 1
ATOM 708 O O . LYS A 1 88 ? -1.383 -1.017 -8.979 1.00 81.50 88 LYS A O 1
ATOM 713 N N . LEU A 1 89 ? -0.112 -1.863 -7.326 1.00 73.25 89 LEU A N 1
ATOM 714 C CA . LEU A 1 89 ? 0.981 -2.304 -8.181 1.00 73.25 89 LEU A CA 1
ATOM 715 C C . LEU A 1 89 ? 0.617 -3.679 -8.754 1.00 73.25 89 LEU A C 1
ATOM 717 O O . LEU A 1 89 ? 1.073 -4.707 -8.277 1.00 73.25 89 LEU A O 1
ATOM 721 N N . THR A 1 90 ? -0.272 -3.721 -9.746 1.00 65.62 90 THR A N 1
ATOM 722 C CA . THR A 1 90 ? -0.552 -4.964 -10.479 1.00 65.62 90 THR A CA 1
ATOM 723 C C . THR A 1 90 ? 0.422 -5.127 -11.633 1.00 65.62 90 THR A C 1
ATOM 725 O O . THR A 1 90 ? 0.659 -4.167 -12.372 1.00 65.62 90 THR A O 1
ATOM 728 N N . ASP A 1 91 ? 0.894 -6.352 -11.857 1.00 54.03 91 ASP A N 1
ATOM 729 C CA . ASP A 1 91 ? 1.553 -6.723 -13.104 1.00 54.03 91 ASP A CA 1
ATOM 730 C C . ASP A 1 91 ? 0.674 -6.322 -14.288 1.00 54.03 91 ASP A C 1
ATOM 732 O O . ASP A 1 91 ? -0.474 -6.753 -14.422 1.00 54.03 91 ASP A O 1
ATOM 736 N N . SER A 1 92 ? 1.213 -5.494 -15.182 1.00 44.28 92 SER A N 1
ATOM 737 C CA . SER A 1 92 ? 0.610 -5.293 -16.495 1.00 44.28 92 SER A CA 1
ATOM 738 C C . SER A 1 92 ? 0.890 -6.537 -17.338 1.00 44.28 92 SER A C 1
ATOM 740 O O . SER A 1 92 ? 1.767 -6.536 -18.200 1.00 44.28 92 SER A O 1
ATOM 742 N N . LYS A 1 93 ? 0.193 -7.638 -17.037 1.00 36.56 93 LYS A N 1
ATOM 743 C CA . LYS A 1 93 ? 0.091 -8.789 -17.933 1.00 36.56 93 LYS A CA 1
ATOM 744 C C . LYS A 1 93 ? -1.175 -9.604 -17.673 1.00 36.56 93 LYS A C 1
ATOM 746 O O . LYS A 1 93 ? -1.167 -10.561 -16.910 1.00 36.56 93 LYS A O 1
ATOM 751 N N . ALA A 1 94 ? -2.239 -9.233 -18.374 1.00 31.67 94 ALA A N 1
ATOM 752 C CA . ALA A 1 94 ? -3.253 -10.162 -18.869 1.00 31.67 94 ALA A CA 1
ATOM 753 C C . ALA A 1 94 ? -4.068 -9.478 -19.978 1.00 31.67 94 ALA A C 1
ATOM 755 O O . ALA A 1 94 ? -5.225 -9.118 -19.778 1.00 31.67 94 ALA A O 1
ATOM 756 N N . MET A 1 95 ? -3.439 -9.269 -21.136 1.00 31.08 95 MET A N 1
ATOM 757 C CA . MET A 1 95 ? -4.117 -9.369 -22.429 1.00 31.08 95 MET A CA 1
ATOM 758 C C . MET A 1 95 ? -3.114 -9.789 -23.496 1.00 31.08 95 MET A C 1
ATOM 760 O O . MET A 1 95 ? -1.979 -9.261 -23.459 1.00 31.08 95 MET A O 1
#

Organism: NCBI:txid27349

pLDDT: mean 72.26, std 17.44, range [31.08, 90.88]

Foldseek 3Di:
DDPPPPPDPDPVQPDDPVLLVVLQVVLLCQCVVDPVSVVVLLVLCCVFPVVCNVVSNPSVCCDPVNCVVCVRSLQVVLVVDVVSVSSRPDGPDDD

Radius of gyration: 14.01 Å; chains: 1; bounding box: 35×24×36 Å

Sequence (95 aa):
MLISNLTSSPDGLSLNLKTILKQIHGLRTYVCFSPQRSEQFKAVVDFAQPNLHEISYNFTFLNIDQAIDLHQSCDHFCNENAEVFKFKLTDSKAM

Secondary structure (DSSP, 8-state):
--GGG------S----HHHHHHHHHHHHHHHHT-HHHHHHHHHHHHHH-GGGHHHHT-GGG--HHHHHHTHHHHHHHHHH-TTTGGG----S---